Protein AF-A0A536GN02-F1 (afdb_monomer_lite)

Foldseek 3Di:
DDDPQAWDWDFDFQWIWIATPVPRHTQEIDGDPDSVPKGFPDDWDDDPQWIWTAIPVGDIDIAGSRHD

Sequence (68 aa):
MTTSSGVVVIGNGAFTTVVSGSDGSVLFKGSVANPKAAMIFGAATIANGRIYQGDTAGYLYAYGIDGG

Secondary structure (DSSP, 8-state):
------EEEEEEBTEEEEEETTT--EEEEEEPS-TTT--B-SPPEEETTEEEEE-TTS-EEEEETT--

Radius of gyration: 12.15 Å; chains: 1; bounding box: 39×22×24 Å

pLDDT: mean 87.68, std 15.26, range [29.97, 96.88]

Structure (mmCIF, N/CA/C/O backbone):
data_AF-A0A536GN02-F1
#
_entry.id   AF-A0A536GN02-F1
#
loop_
_atom_site.group_PDB
_atom_site.id
_atom_site.type_symbol
_atom_site.label_atom_id
_atom_site.label_alt_id
_atom_site.label_comp_id
_atom_site.label_asym_id
_atom_site.label_entity_id
_atom_site.label_seq_id
_atom_site.pdbx_PDB_ins_code
_atom_site.Cartn_x
_atom_site.Cartn_y
_atom_site.Cartn_z
_atom_site.occupancy
_atom_site.B_iso_or_equiv
_atom_site.auth_seq_id
_atom_site.auth_comp_id
_atom_site.auth_asym_id
_atom_site.auth_atom_id
_atom_site.pdbx_PDB_model_num
ATOM 1 N N . MET A 1 1 ? -25.387 2.884 13.946 1.00 30.94 1 MET A N 1
ATOM 2 C CA . MET A 1 1 ? -24.217 3.114 13.074 1.00 30.94 1 MET A CA 1
ATOM 3 C C . MET A 1 1 ? -22.990 2.728 13.884 1.00 30.94 1 MET A C 1
ATOM 5 O O . MET A 1 1 ? -22.784 3.320 14.931 1.00 30.94 1 MET A O 1
ATOM 9 N N . THR A 1 2 ? -22.256 1.691 13.489 1.00 29.97 2 THR A N 1
ATOM 10 C CA . THR A 1 2 ? -21.017 1.278 14.168 1.00 29.97 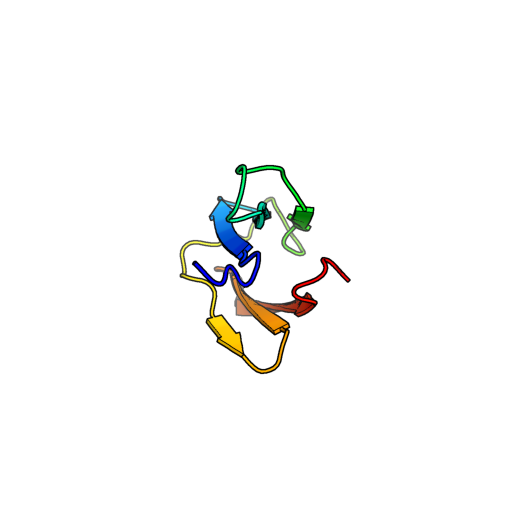2 THR A CA 1
ATOM 11 C C . THR A 1 2 ? -19.872 1.467 13.186 1.00 29.97 2 THR A C 1
ATOM 13 O O . THR A 1 2 ? -19.683 0.656 12.282 1.00 29.97 2 THR A O 1
ATOM 16 N N . THR A 1 3 ? -19.151 2.575 13.308 1.00 39.94 3 THR A N 1
ATOM 17 C CA . THR A 1 3 ? -17.909 2.805 12.572 1.00 39.94 3 THR A CA 1
ATOM 18 C C . THR A 1 3 ? -16.791 2.052 13.287 1.00 39.94 3 THR A C 1
ATOM 20 O O . THR A 1 3 ? -16.437 2.397 14.412 1.00 39.94 3 THR A O 1
ATOM 23 N N . SER A 1 4 ? -16.189 1.059 12.635 1.00 41.56 4 SER A N 1
ATOM 24 C CA . SER A 1 4 ? -14.733 0.976 12.746 1.00 41.56 4 SER A CA 1
ATOM 25 C C . SER A 1 4 ? -14.227 2.207 12.001 1.00 41.56 4 SER A C 1
ATOM 27 O O . SER A 1 4 ? -14.658 2.443 10.871 1.00 41.56 4 SER A O 1
ATOM 29 N N . SER A 1 5 ? -13.417 3.046 12.641 1.00 59.69 5 SER A N 1
ATOM 30 C CA . SER A 1 5 ? -12.758 4.153 11.948 1.00 59.69 5 SER A CA 1
ATOM 31 C C . SER A 1 5 ? -11.718 3.531 11.011 1.00 59.69 5 SER A C 1
ATOM 33 O O . SER A 1 5 ? -10.569 3.338 11.392 1.00 59.69 5 SER A O 1
ATOM 35 N N . GLY A 1 6 ? -12.171 3.041 9.855 1.00 83.38 6 GLY A N 1
ATOM 36 C CA . GLY A 1 6 ? -11.346 2.311 8.897 1.00 83.38 6 GLY A CA 1
ATOM 37 C C . GLY A 1 6 ? -10.297 3.214 8.255 1.00 83.38 6 GLY A C 1
ATOM 38 O O . GLY A 1 6 ? -10.292 4.424 8.466 1.00 83.38 6 GLY A O 1
ATOM 39 N N . VAL A 1 7 ? -9.425 2.633 7.436 1.00 89.75 7 VAL A N 1
ATOM 40 C CA . VAL A 1 7 ? -8.402 3.376 6.689 1.00 89.75 7 VAL A CA 1
ATOM 41 C C . VAL A 1 7 ? -8.603 3.209 5.189 1.00 89.75 7 VAL A C 1
ATOM 43 O O . VAL A 1 7 ? -9.105 2.181 4.730 1.00 89.75 7 VAL A O 1
ATOM 46 N N . VAL A 1 8 ? -8.169 4.202 4.422 1.00 91.94 8 VAL A N 1
ATOM 47 C CA . VAL A 1 8 ? -7.989 4.093 2.973 1.00 91.94 8 VAL A CA 1
ATOM 48 C C . VAL A 1 8 ? -6.493 4.114 2.690 1.00 91.94 8 VAL A C 1
ATOM 50 O O . VAL A 1 8 ? -5.771 4.976 3.191 1.00 91.94 8 VAL A O 1
ATOM 53 N N . VAL A 1 9 ? -6.027 3.158 1.888 1.00 93.25 9 VAL A N 1
ATOM 54 C CA . VAL A 1 9 ? -4.618 3.034 1.502 1.00 93.25 9 VAL A CA 1
ATOM 55 C C . VAL A 1 9 ? -4.479 3.336 0.021 1.00 93.25 9 VAL A C 1
ATOM 57 O O . VAL A 1 9 ? -5.208 2.789 -0.805 1.00 93.25 9 VAL A O 1
ATOM 60 N N . ILE A 1 10 ? -3.533 4.207 -0.307 1.00 93.06 10 ILE A N 1
ATOM 61 C CA . ILE A 1 10 ? -3.322 4.728 -1.652 1.00 93.06 10 ILE A CA 1
ATOM 62 C C . ILE A 1 10 ? -1.860 4.508 -2.027 1.00 93.06 10 ILE A C 1
ATOM 64 O O . ILE A 1 10 ? -0.964 5.068 -1.397 1.00 93.06 10 ILE A O 1
ATOM 68 N N . GLY A 1 11 ? -1.624 3.734 -3.084 1.00 93.38 11 GLY A N 1
ATOM 69 C CA . GLY A 1 11 ? -0.360 3.776 -3.809 1.00 93.38 11 GLY A CA 1
ATOM 70 C C . GLY A 1 11 ? -0.325 5.016 -4.699 1.00 93.38 11 GLY A C 1
ATOM 71 O O . GLY A 1 11 ? -1.151 5.146 -5.601 1.00 93.38 11 GLY A O 1
ATOM 72 N N . ASN A 1 12 ? 0.588 5.951 -4.441 1.00 91.44 12 ASN A N 1
ATOM 73 C CA . ASN A 1 12 ? 0.704 7.207 -5.181 1.00 91.44 12 ASN A CA 1
ATOM 74 C C . ASN A 1 12 ? 2.141 7.452 -5.655 1.00 91.44 12 ASN A C 1
ATOM 76 O O . ASN A 1 12 ? 2.899 8.236 -5.076 1.00 91.44 12 ASN A O 1
ATOM 80 N N . GLY A 1 13 ? 2.515 6.778 -6.746 1.00 94.69 13 GLY A N 1
ATOM 81 C CA . GLY A 1 13 ? 3.855 6.874 -7.320 1.00 94.69 13 GLY A CA 1
ATOM 82 C C . GLY A 1 13 ? 4.878 6.259 -6.372 1.00 94.69 13 GLY A C 1
ATOM 83 O O . GLY A 1 13 ? 4.793 5.080 -6.062 1.00 94.69 13 GLY A O 1
ATOM 84 N N . ALA A 1 14 ? 5.832 7.045 -5.884 1.00 96.06 14 ALA A N 1
ATOM 85 C CA . ALA A 1 14 ? 6.874 6.562 -4.976 1.00 96.06 14 ALA A CA 1
ATOM 86 C C . ALA A 1 14 ? 6.418 6.396 -3.508 1.00 96.06 14 ALA A C 1
ATOM 88 O O . ALA A 1 14 ? 7.249 6.143 -2.634 1.00 96.06 14 ALA A O 1
ATOM 89 N N . PHE A 1 15 ? 5.128 6.574 -3.213 1.00 95.00 15 PHE A N 1
ATOM 90 C CA . PHE A 1 15 ? 4.620 6.592 -1.844 1.00 95.00 15 PHE A CA 1
ATOM 91 C C . PHE A 1 15 ? 3.434 5.649 -1.643 1.00 95.00 15 PHE A C 1
ATOM 93 O O . PHE A 1 15 ? 2.631 5.430 -2.548 1.00 95.00 15 PHE A O 1
ATOM 100 N N . THR A 1 16 ? 3.322 5.139 -0.419 1.00 94.62 16 THR A N 1
ATOM 101 C CA . THR A 1 16 ? 2.074 4.625 0.148 1.00 94.62 16 THR A CA 1
ATOM 102 C C . THR A 1 16 ? 1.545 5.686 1.098 1.00 94.62 16 THR A C 1
ATOM 104 O O . THR A 1 16 ? 2.252 6.084 2.025 1.00 94.62 16 THR A O 1
ATOM 107 N N . THR A 1 17 ? 0.317 6.143 0.893 1.00 94.06 17 THR A N 1
ATOM 108 C CA . THR A 1 17 ? -0.357 7.091 1.785 1.00 94.06 17 THR A CA 1
ATOM 109 C C . THR A 1 17 ? -1.542 6.396 2.440 1.00 94.06 17 THR A C 1
ATOM 111 O O . THR A 1 17 ? -2.356 5.780 1.754 1.00 94.06 17 THR A O 1
ATOM 114 N N . VAL A 1 18 ? -1.642 6.501 3.761 1.00 92.94 18 VAL A N 1
ATOM 115 C CA . VAL A 1 18 ? -2.768 5.986 4.542 1.00 92.94 18 VAL A CA 1
ATOM 116 C C . VAL A 1 18 ? -3.542 7.177 5.074 1.00 92.94 18 VAL A C 1
ATOM 118 O O . VAL A 1 18 ? -2.960 8.072 5.692 1.00 92.94 18 VAL A O 1
ATOM 121 N N . VAL A 1 19 ? -4.847 7.189 4.829 1.00 92.25 19 VAL A N 1
ATOM 122 C CA . VAL A 1 19 ? -5.752 8.226 5.326 1.00 92.25 19 VAL A CA 1
ATOM 123 C C . VAL A 1 19 ? -6.857 7.616 6.173 1.00 92.25 19 VAL A C 1
ATOM 125 O O . VAL A 1 19 ? -7.252 6.464 5.971 1.00 92.25 19 VAL A O 1
ATOM 128 N N . SER A 1 20 ? -7.368 8.396 7.116 1.00 90.62 20 SER A N 1
ATOM 129 C CA . SER A 1 20 ? -8.536 8.021 7.896 1.00 90.62 20 SER A CA 1
ATOM 130 C C . SER A 1 20 ? -9.759 7.932 6.989 1.00 90.62 20 SER A C 1
ATOM 132 O O . SER A 1 20 ? -10.065 8.857 6.236 1.00 90.62 20 SER A O 1
ATOM 134 N N . GLY A 1 21 ? -10.497 6.832 7.082 1.00 87.62 21 GLY A N 1
ATOM 135 C CA . GLY A 1 21 ? -11.765 6.663 6.380 1.00 87.62 21 GLY A CA 1
ATOM 136 C C . GLY A 1 21 ? -12.891 7.538 6.938 1.00 87.62 21 GLY A C 1
ATOM 137 O O . GLY A 1 21 ? -13.932 7.644 6.295 1.00 87.62 21 GLY A O 1
ATOM 138 N N . SER A 1 22 ? -12.713 8.155 8.114 1.00 89.19 22 SER A N 1
ATOM 139 C CA . SER A 1 22 ? -13.738 9.009 8.729 1.00 89.19 22 SER A CA 1
ATOM 140 C C . SER A 1 22 ? -13.732 10.440 8.197 1.00 89.19 22 SER A C 1
ATOM 142 O O . SER A 1 22 ? -14.796 11.035 8.052 1.00 89.19 22 SER A O 1
ATOM 144 N N . ASP A 1 23 ? -12.550 11.000 7.934 1.00 90.88 23 ASP A N 1
ATOM 145 C CA . ASP A 1 23 ? -12.375 12.422 7.605 1.00 90.88 23 ASP A CA 1
ATOM 146 C C . ASP A 1 23 ? -11.314 12.699 6.525 1.00 90.88 23 ASP A C 1
ATOM 148 O O . ASP A 1 23 ? -11.138 13.845 6.117 1.00 90.88 23 ASP A O 1
ATOM 152 N N . GLY A 1 24 ? -10.617 11.671 6.034 1.00 90.69 24 GLY A N 1
ATOM 153 C CA . GLY A 1 24 ? -9.579 11.808 5.013 1.00 90.69 24 GLY A CA 1
ATOM 154 C C . GLY A 1 24 ? -8.254 12.384 5.518 1.00 90.69 24 GLY A C 1
ATOM 155 O O . GLY A 1 24 ? -7.369 12.652 4.703 1.00 90.69 24 GLY A O 1
ATOM 156 N N . SER A 1 25 ? -8.082 12.572 6.829 1.00 92.56 25 SER A N 1
ATOM 1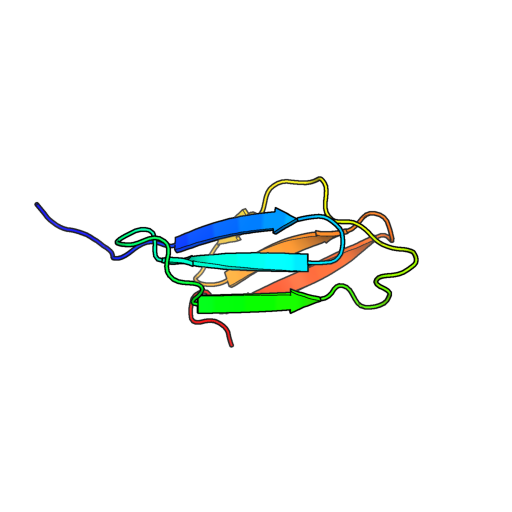57 C CA . SER A 1 25 ? -6.808 13.012 7.404 1.00 92.56 25 SER A CA 1
ATOM 158 C C . SER A 1 25 ? -5.688 12.010 7.106 1.00 92.56 25 SER A C 1
ATOM 160 O O . SER A 1 25 ? -5.896 10.798 7.134 1.00 92.56 25 SER A O 1
ATOM 162 N N . VAL A 1 26 ? -4.483 12.501 6.798 1.00 93.00 26 VAL A N 1
ATOM 163 C CA . VAL A 1 26 ? -3.318 11.636 6.555 1.00 93.00 26 VAL A CA 1
ATOM 164 C C . VAL A 1 26 ? -2.831 11.067 7.882 1.00 93.00 26 VAL A C 1
ATOM 166 O O . VAL A 1 26 ? -2.439 11.817 8.771 1.00 93.00 26 VAL A O 1
ATOM 169 N N . LEU A 1 27 ? -2.821 9.741 7.982 1.00 91.38 27 LEU A N 1
ATOM 170 C CA . LEU A 1 27 ? -2.346 9.001 9.150 1.00 91.38 27 LEU A CA 1
ATOM 171 C C . LEU A 1 27 ? -0.874 8.614 9.000 1.00 91.38 27 LEU A C 1
ATOM 173 O O . LEU A 1 27 ? -0.103 8.705 9.949 1.00 91.38 27 LEU A O 1
ATOM 177 N N . PHE A 1 28 ? -0.476 8.200 7.795 1.00 92.31 28 PHE A N 1
ATOM 178 C CA . PHE A 1 28 ? 0.878 7.729 7.515 1.00 92.31 28 PHE A CA 1
ATOM 179 C C . PHE A 1 28 ? 1.266 7.952 6.051 1.00 92.31 28 PHE A C 1
ATOM 181 O O . PHE A 1 28 ? 0.422 7.921 5.150 1.00 92.31 28 PHE A O 1
ATOM 188 N N . LYS A 1 29 ? 2.568 8.139 5.809 1.00 94.12 29 LYS A N 1
ATOM 189 C CA . LYS A 1 29 ? 3.151 8.195 4.468 1.00 94.12 29 LYS A CA 1
ATOM 190 C C . LYS A 1 29 ? 4.495 7.469 4.431 1.00 94.12 29 LYS A C 1
ATOM 192 O O . LYS A 1 29 ? 5.485 7.964 4.964 1.00 94.12 29 LYS A O 1
ATOM 197 N N . GLY A 1 30 ? 4.532 6.327 3.753 1.00 93.44 30 GLY A N 1
ATOM 198 C CA . GLY A 1 30 ? 5.739 5.535 3.525 1.00 93.44 30 GLY A CA 1
ATOM 199 C C . GLY A 1 30 ? 6.317 5.797 2.139 1.00 93.44 30 GLY A C 1
ATOM 200 O O . GLY A 1 30 ? 5.568 5.888 1.169 1.00 93.44 30 GLY A O 1
ATOM 201 N N . SER A 1 31 ? 7.641 5.911 2.029 1.00 95.12 31 SER A N 1
ATOM 202 C CA . SER A 1 31 ? 8.337 5.952 0.736 1.00 95.12 31 SER A CA 1
ATOM 203 C C . SER A 1 31 ? 8.792 4.554 0.339 1.00 95.12 31 SER A C 1
ATOM 205 O O . SER A 1 31 ? 9.188 3.761 1.194 1.00 95.12 31 SER A O 1
ATOM 207 N N . VAL A 1 32 ? 8.819 4.286 -0.964 1.00 95.81 32 VAL A N 1
ATOM 208 C CA . VAL A 1 32 ? 9.614 3.181 -1.510 1.00 95.81 32 VAL A CA 1
ATOM 209 C C . VAL A 1 32 ? 11.103 3.395 -1.211 1.00 95.81 32 VAL A C 1
ATOM 211 O O . VAL A 1 32 ? 11.549 4.529 -0.999 1.00 95.81 32 VAL A O 1
ATOM 214 N N . ALA A 1 33 ? 11.884 2.315 -1.239 1.00 95.00 33 ALA A N 1
ATOM 215 C CA . ALA A 1 33 ? 13.316 2.331 -0.944 1.00 95.00 33 ALA A CA 1
ATOM 216 C C . ALA A 1 33 ? 14.119 3.220 -1.912 1.00 95.00 33 ALA A C 1
ATOM 218 O O . ALA A 1 33 ? 15.045 3.913 -1.495 1.00 95.00 33 ALA A O 1
ATOM 219 N N . ASN A 1 34 ? 13.752 3.233 -3.200 1.00 95.25 34 ASN A N 1
ATOM 220 C CA . ASN A 1 34 ? 14.359 4.107 -4.203 1.00 95.25 34 ASN A CA 1
ATOM 221 C C . ASN A 1 34 ? 13.286 4.882 -4.992 1.00 95.25 34 ASN A C 1
ATOM 223 O O . ASN A 1 34 ? 12.834 4.417 -6.042 1.00 95.25 34 ASN A O 1
ATOM 227 N N . PRO A 1 35 ? 12.898 6.089 -4.542 1.00 93.62 35 PRO A N 1
ATOM 228 C CA . PRO A 1 35 ? 11.810 6.861 -5.147 1.00 93.62 35 PRO A CA 1
ATOM 229 C C . PRO A 1 35 ? 12.116 7.383 -6.559 1.00 93.62 35 PRO A C 1
ATOM 231 O O . PRO A 1 35 ? 11.227 7.911 -7.220 1.00 93.62 35 PRO A O 1
ATOM 234 N N . LYS A 1 36 ? 13.360 7.245 -7.042 1.00 94.50 36 LYS A N 1
ATOM 235 C CA . LYS A 1 36 ? 13.737 7.580 -8.424 1.00 94.50 36 LYS A CA 1
ATOM 236 C C . LYS A 1 36 ? 13.563 6.415 -9.401 1.00 94.50 36 LYS A C 1
ATOM 238 O O . LYS A 1 36 ? 13.611 6.645 -10.604 1.00 94.50 36 LYS A O 1
ATOM 243 N N . ALA A 1 37 ? 13.414 5.188 -8.901 1.00 93.88 37 ALA A N 1
ATOM 244 C CA . ALA A 1 37 ? 13.414 3.974 -9.719 1.00 93.88 37 ALA A CA 1
ATOM 245 C C . ALA A 1 37 ? 12.202 3.060 -9.478 1.00 93.88 37 ALA A C 1
ATOM 247 O O . ALA A 1 37 ? 11.943 2.178 -10.293 1.00 93.88 37 ALA A O 1
ATOM 248 N N . ALA A 1 38 ? 11.465 3.257 -8.384 1.00 96.50 38 ALA A N 1
ATOM 249 C CA . ALA A 1 38 ? 10.333 2.424 -8.009 1.00 96.50 38 ALA A CA 1
ATOM 250 C C . ALA A 1 38 ? 9.043 3.241 -7.899 1.00 96.50 38 ALA A C 1
ATOM 252 O O . ALA A 1 38 ? 9.035 4.370 -7.403 1.00 96.50 38 ALA A O 1
ATOM 253 N N . MET A 1 39 ? 7.946 2.641 -8.351 1.00 96.75 39 MET A N 1
ATOM 254 C CA . MET A 1 39 ? 6.598 3.181 -8.221 1.00 96.75 39 MET A CA 1
ATOM 255 C C . MET A 1 39 ? 5.648 2.112 -7.695 1.00 96.75 39 MET A C 1
ATOM 257 O O . MET A 1 39 ? 5.868 0.916 -7.860 1.00 96.75 39 MET A O 1
ATOM 261 N N . ILE A 1 40 ? 4.557 2.554 -7.094 1.00 96.19 40 ILE A N 1
ATOM 262 C CA . ILE A 1 40 ? 3.454 1.728 -6.641 1.00 96.19 40 ILE A CA 1
ATOM 263 C C . ILE A 1 40 ? 2.280 1.991 -7.582 1.00 96.19 40 ILE A C 1
ATOM 265 O O . ILE A 1 40 ? 1.688 3.070 -7.565 1.00 96.19 40 ILE A O 1
ATOM 269 N N . PHE A 1 41 ? 1.957 0.992 -8.403 1.00 89.00 41 PHE A N 1
ATOM 270 C CA . PHE A 1 41 ? 0.773 0.993 -9.272 1.00 89.00 41 PHE A CA 1
ATOM 271 C C . PHE A 1 41 ? -0.306 0.005 -8.814 1.00 89.00 41 PHE A C 1
ATOM 273 O O . PHE A 1 41 ? -1.456 0.111 -9.230 1.00 89.00 41 PHE A O 1
ATOM 280 N N . GLY A 1 42 ? 0.069 -0.975 -7.987 1.00 82.50 42 GLY A N 1
ATOM 281 C CA . GLY A 1 42 ? -0.842 -2.001 -7.491 1.00 82.50 42 GLY A CA 1
ATOM 282 C C . GLY A 1 42 ? -1.706 -1.523 -6.326 1.00 82.50 42 GLY A C 1
ATOM 283 O O . GLY A 1 42 ? -1.376 -0.560 -5.634 1.00 82.50 42 GLY A O 1
ATOM 284 N N . ALA A 1 43 ? -2.795 -2.245 -6.072 1.00 87.00 43 ALA A N 1
ATOM 285 C CA . ALA A 1 43 ? -3.620 -2.040 -4.889 1.00 87.00 43 ALA A CA 1
ATOM 286 C C . ALA A 1 43 ? -2.952 -2.619 -3.632 1.00 87.00 43 ALA A C 1
ATOM 288 O O . ALA A 1 43 ? -2.271 -3.645 -3.694 1.00 87.00 43 ALA A O 1
ATOM 289 N N . ALA A 1 44 ? -3.184 -1.973 -2.491 1.00 93.50 44 ALA A N 1
ATOM 290 C CA . ALA A 1 44 ? -2.785 -2.500 -1.195 1.00 93.50 44 ALA A CA 1
ATOM 291 C C . ALA A 1 44 ? -3.613 -3.740 -0.829 1.00 93.50 44 ALA A C 1
ATOM 293 O O . ALA A 1 44 ? -4.803 -3.818 -1.135 1.00 93.50 44 ALA A O 1
ATOM 294 N N . THR A 1 45 ? -3.009 -4.671 -0.093 1.00 95.00 45 THR A N 1
ATOM 295 C CA . THR A 1 45 ? -3.742 -5.724 0.627 1.00 95.00 45 THR A CA 1
ATOM 296 C C . THR A 1 45 ? -3.667 -5.452 2.120 1.00 95.00 45 THR A C 1
ATOM 298 O O . THR A 1 45 ? -2.587 -5.185 2.639 1.00 95.00 45 THR A O 1
ATOM 301 N N . ILE A 1 46 ? -4.795 -5.543 2.825 1.00 92.12 46 ILE A N 1
ATOM 302 C CA . ILE A 1 46 ? -4.835 -5.435 4.286 1.00 92.12 46 ILE A CA 1
ATOM 303 C C . ILE A 1 46 ? -5.175 -6.804 4.864 1.00 92.12 46 ILE A C 1
ATOM 305 O O . ILE A 1 46 ? -6.221 -7.369 4.552 1.00 92.12 46 ILE A O 1
ATOM 309 N N . ALA A 1 47 ? -4.298 -7.333 5.711 1.00 91.25 47 ALA A N 1
ATOM 310 C CA . ALA A 1 47 ? -4.505 -8.604 6.393 1.00 91.25 47 ALA A CA 1
ATOM 311 C C . ALA A 1 47 ? -3.865 -8.566 7.782 1.00 91.25 47 ALA A C 1
ATOM 313 O O . ALA A 1 47 ? -2.734 -8.110 7.935 1.00 91.25 47 ALA A O 1
ATOM 314 N N . ASN A 1 48 ? -4.584 -9.057 8.797 1.00 90.06 48 ASN A N 1
ATOM 315 C CA . ASN A 1 48 ? -4.090 -9.174 10.176 1.00 90.06 48 ASN A CA 1
ATOM 316 C C . ASN A 1 48 ? -3.472 -7.873 10.732 1.00 90.06 48 ASN A C 1
ATOM 318 O O . ASN A 1 48 ? -2.398 -7.894 11.327 1.00 90.06 48 ASN A O 1
ATOM 322 N N . GLY A 1 49 ? -4.131 -6.731 10.498 1.00 89.00 49 GLY A N 1
ATOM 323 C CA . GLY A 1 49 ? -3.674 -5.423 10.987 1.00 89.00 49 GLY A CA 1
ATOM 324 C C . GLY A 1 49 ? -2.446 -4.860 10.264 1.00 89.00 49 GLY A C 1
ATOM 325 O O . GLY A 1 49 ? -1.855 -3.895 10.740 1.00 89.00 49 GLY A O 1
ATOM 326 N N . ARG A 1 50 ? -2.057 -5.445 9.127 1.00 92.69 50 ARG A N 1
ATOM 327 C CA . ARG A 1 50 ? -0.935 -4.987 8.305 1.00 92.69 50 ARG A CA 1
ATOM 328 C C . ARG A 1 50 ? -1.376 -4.631 6.899 1.00 92.69 50 ARG A C 1
ATOM 330 O O . ARG A 1 50 ? -2.249 -5.283 6.328 1.00 92.69 50 ARG A O 1
ATOM 337 N N . ILE A 1 51 ? -0.731 -3.613 6.353 1.00 93.94 51 ILE A N 1
ATOM 338 C CA . ILE A 1 51 ? -0.878 -3.131 4.984 1.00 93.94 51 ILE A CA 1
ATOM 339 C C . ILE A 1 51 ? 0.305 -3.654 4.182 1.00 93.94 51 ILE A C 1
ATOM 341 O O . ILE A 1 51 ? 1.448 -3.442 4.573 1.00 93.94 51 ILE A O 1
ATOM 345 N N . TYR A 1 52 ? 0.027 -4.292 3.053 1.00 95.25 52 TYR A N 1
ATOM 346 C CA . TYR A 1 52 ? 1.021 -4.844 2.145 1.00 95.25 52 TYR A CA 1
ATOM 347 C C . TYR A 1 52 ? 0.955 -4.136 0.801 1.00 95.25 52 TYR A C 1
ATOM 349 O O . TYR A 1 52 ? -0.111 -4.080 0.180 1.00 95.25 52 TYR A O 1
ATOM 357 N N . GLN A 1 53 ? 2.098 -3.627 0.349 1.00 95.75 53 GLN A N 1
ATOM 358 C CA . GLN A 1 53 ? 2.198 -2.869 -0.891 1.00 95.75 53 GLN A CA 1
ATOM 359 C C . GLN A 1 53 ? 3.432 -3.300 -1.681 1.00 95.75 53 GLN A C 1
ATOM 361 O O . GLN A 1 53 ? 4.547 -3.246 -1.170 1.00 95.75 53 GLN A O 1
ATOM 366 N N . GLY A 1 54 ? 3.230 -3.739 -2.922 1.00 96.06 54 GLY A N 1
ATOM 367 C CA . GLY A 1 54 ? 4.322 -4.023 -3.854 1.00 96.06 54 GLY A CA 1
ATOM 368 C C . GLY A 1 54 ? 4.695 -2.791 -4.677 1.00 96.06 54 GLY A C 1
ATOM 369 O O . GLY A 1 54 ? 3.812 -1.997 -5.024 1.00 96.06 54 GLY A O 1
ATOM 370 N N . ASP A 1 55 ? 5.975 -2.655 -5.020 1.00 96.88 55 ASP A N 1
ATOM 371 C CA . ASP A 1 55 ? 6.457 -1.689 -6.011 1.00 96.88 55 ASP A CA 1
ATOM 372 C C . ASP A 1 55 ? 6.923 -2.352 -7.321 1.00 96.88 55 ASP A C 1
ATOM 374 O O . ASP A 1 55 ? 7.004 -3.575 -7.451 1.00 96.88 55 ASP A O 1
ATOM 378 N N . THR A 1 56 ? 7.232 -1.527 -8.321 1.00 96.62 56 THR A N 1
ATOM 379 C CA . THR A 1 56 ? 7.731 -1.967 -9.632 1.00 96.62 56 THR A CA 1
ATOM 380 C C . THR A 1 56 ? 9.160 -2.507 -9.619 1.00 96.62 56 THR A C 1
ATOM 382 O O . THR A 1 56 ? 9.585 -3.082 -10.617 1.00 96.62 56 THR A O 1
ATOM 385 N N . ALA A 1 57 ? 9.915 -2.309 -8.538 1.00 95.88 57 ALA A N 1
ATOM 386 C CA . ALA A 1 57 ? 11.270 -2.834 -8.380 1.00 95.88 57 ALA A CA 1
ATOM 387 C C . ALA A 1 57 ? 11.283 -4.226 -7.719 1.00 95.88 57 ALA A C 1
ATOM 389 O O . ALA A 1 57 ? 1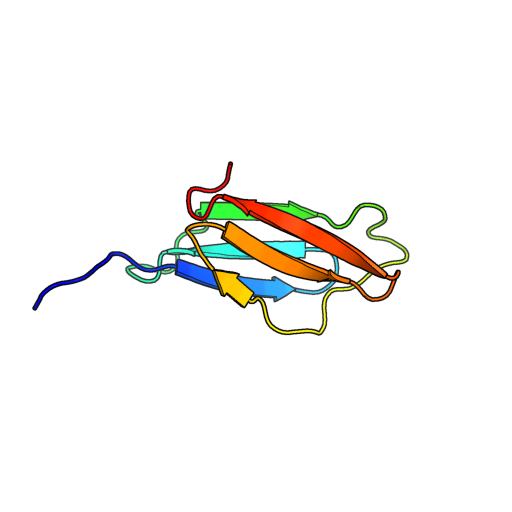2.350 -4.819 -7.56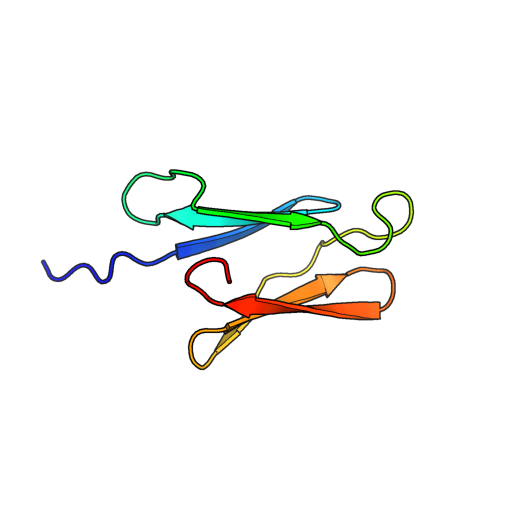3 1.00 95.88 57 ALA A O 1
ATOM 390 N N . GLY A 1 58 ? 10.110 -4.763 -7.368 1.00 94.94 58 GLY A N 1
ATOM 391 C CA . GLY A 1 58 ? 9.958 -6.085 -6.767 1.00 94.94 58 GLY A CA 1
ATOM 392 C C . GLY A 1 58 ? 10.063 -6.089 -5.243 1.00 94.94 58 GLY A C 1
ATOM 393 O O . GLY A 1 58 ? 10.159 -7.165 -4.653 1.00 94.94 58 GLY A O 1
ATOM 394 N N . TYR A 1 59 ? 10.028 -4.923 -4.589 1.00 96.06 59 TYR A N 1
ATOM 395 C CA . TYR A 1 59 ? 9.969 -4.849 -3.132 1.00 96.06 59 TYR A CA 1
ATOM 396 C C . TYR A 1 59 ? 8.529 -4.940 -2.631 1.00 96.06 59 TYR A C 1
ATOM 398 O O . TYR A 1 59 ? 7.608 -4.355 -3.204 1.00 96.06 59 TYR A O 1
ATOM 406 N N . LEU A 1 60 ? 8.358 -5.656 -1.517 1.00 96.00 60 LEU A N 1
ATOM 407 C CA . LEU A 1 60 ? 7.123 -5.705 -0.744 1.00 96.00 60 LEU A CA 1
ATOM 408 C C . LEU A 1 60 ? 7.325 -4.943 0.564 1.00 96.00 60 LEU A C 1
ATOM 410 O O . LEU A 1 60 ? 8.175 -5.305 1.378 1.00 96.00 60 LEU A O 1
ATOM 414 N N . TYR A 1 61 ? 6.515 -3.915 0.772 1.00 94.69 61 TYR A N 1
ATOM 415 C CA . TYR A 1 61 ? 6.475 -3.143 2.005 1.00 94.69 61 TYR A 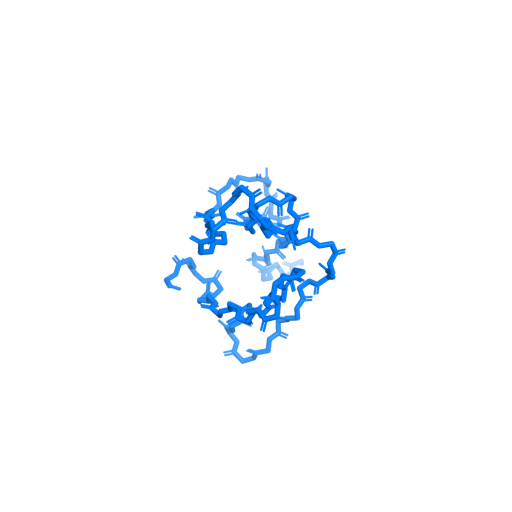CA 1
ATOM 416 C C . TYR A 1 61 ? 5.347 -3.652 2.894 1.00 94.69 61 TYR A C 1
ATOM 418 O O . TYR A 1 61 ? 4.290 -4.057 2.401 1.00 94.69 61 TYR A O 1
ATOM 426 N N . ALA A 1 62 ? 5.582 -3.615 4.203 1.00 94.75 62 ALA A N 1
ATOM 427 C CA . ALA A 1 62 ? 4.599 -3.948 5.217 1.00 94.75 62 ALA A CA 1
ATOM 428 C C . ALA A 1 62 ? 4.544 -2.820 6.249 1.00 94.75 62 ALA A C 1
ATOM 430 O O . ALA A 1 62 ? 5.583 -2.438 6.785 1.00 94.75 62 ALA A O 1
ATOM 431 N N . TYR A 1 63 ? 3.344 -2.323 6.525 1.00 91.62 63 TYR A N 1
ATOM 432 C CA . TYR A 1 63 ? 3.095 -1.269 7.510 1.00 91.62 63 TYR A CA 1
ATOM 433 C C . TYR A 1 63 ? 2.049 -1.745 8.515 1.00 91.62 63 TYR A C 1
ATOM 435 O O . TYR A 1 63 ? 1.136 -2.493 8.147 1.00 91.62 63 TYR A O 1
ATOM 443 N N . GLY A 1 64 ? 2.148 -1.315 9.766 1.00 90.44 64 GLY A N 1
ATOM 444 C CA . GLY A 1 64 ? 1.042 -1.380 10.714 1.00 90.44 64 GLY A CA 1
ATOM 445 C C . GLY A 1 64 ? -0.117 -0.511 10.231 1.00 90.44 64 GLY A C 1
ATOM 446 O O . GLY A 1 64 ? 0.080 0.551 9.637 1.00 90.44 64 GLY A O 1
ATOM 447 N N . ILE A 1 65 ? -1.351 -0.960 10.454 1.00 82.38 65 ILE A N 1
ATOM 448 C CA . ILE A 1 65 ? -2.553 -0.193 10.081 1.00 82.38 65 ILE A CA 1
ATOM 449 C C . ILE A 1 65 ? -2.690 1.125 10.868 1.00 82.38 65 ILE A C 1
ATOM 451 O O . ILE A 1 65 ? -3.388 2.043 10.450 1.00 82.38 65 IL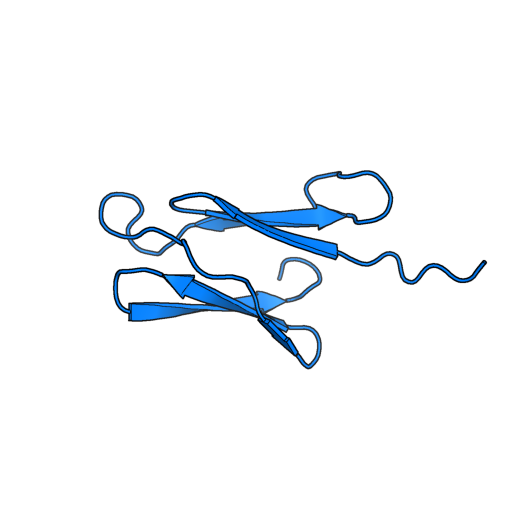E A O 1
ATOM 455 N N . ASP A 1 66 ? -1.981 1.210 11.985 1.00 76.12 66 ASP A N 1
ATOM 456 C CA . ASP A 1 66 ? -1.775 2.345 12.877 1.00 76.12 66 ASP A CA 1
ATOM 457 C C . ASP A 1 66 ? -0.577 3.234 12.483 1.00 76.12 66 ASP A C 1
ATOM 459 O O . ASP A 1 66 ? -0.289 4.213 13.168 1.00 76.12 66 ASP A O 1
ATOM 463 N N . GLY A 1 67 ? 0.094 2.943 11.362 1.00 60.06 67 GLY A N 1
ATOM 464 C CA . GLY A 1 67 ? 1.197 3.751 10.829 1.00 60.06 67 GLY A CA 1
ATOM 465 C C . GLY A 1 67 ? 2.579 3.436 11.414 1.00 60.06 67 GLY A C 1
ATOM 466 O O . GLY A 1 67 ? 3.505 4.219 11.195 1.00 60.06 67 GLY A O 1
ATOM 467 N N . GLY A 1 68 ? 2.707 2.324 12.149 1.00 56.50 68 GLY A N 1
ATOM 468 C CA . GLY A 1 68 ? 3.973 1.780 12.664 1.00 56.50 68 GLY A CA 1
ATOM 469 C C . GLY A 1 68 ? 4.745 0.916 11.673 1.00 56.50 68 GLY A C 1
ATOM 470 O O . GLY A 1 68 ? 4.115 0.302 10.782 1.00 56.50 68 GLY A O 1
#